Protein AF-A0A1S1V4V9-F1 (afdb_monomer_lite)

Sequence (179 aa):
MKNTQKRNLWITYGIALLGVFISLIPEFVGIEMYDGGGALVLLGIFVALSAWISGVLLFREKSRIMEEAMAENTVLAKWVYDSSTWRRKLAEEKQDMRTASMGMMIMILILGTIIFIPMLILLEEKLVVLGIYGAVVLLGGMGIYINYRHLKYIEDKAYVIVTRDGAVINGDVVCWSNK

Organism: NCBI:txid39480

pLDDT: mean 82.64, std 7.43, range [43.38, 93.88]

Secondary structure (DSSP, 8-state):
---HHHHHHHHHHHHHHHHHHHHHHHHHHT--IIIIIHHHHHHHHHHHHHHHHHIIIIIHHHHHHHHHHHSSTTEEEEEE--HHHHHHHHHHHHHHHHHHHHHHHHHHHHHHHHHHHHHHHH-S-HHHHHHHHHHHHHHHHHHHHHHHHHHHS--SS-EEEEESSEEEETTEEEE----

Radius of gyration: 20.64 Å; chains: 1; bounding box: 41×32×53 Å

Foldseek 3Di:
DDLPLVVLLVVLQVQLVVLVVQLCVCVVVVPDCVNCNVVSNVRSNVRNVVSNCCSVPPRPLQSVVSVLLVVVVFFPDKDKDQLVVVVVVLVVVVVVCVVVLVVVLVVCVVVLCVVLVVVCVPDPPNVSSVVVSVVSNVVSVVVVVVVVVVSVPQDSMWMWTDGPQWIQTSSGTGGDPDD

Structure (mmCIF, N/CA/C/O backbone):
data_AF-A0A1S1V4V9-F1
#
_entry.id   AF-A0A1S1V4V9-F1
#
loop_
_atom_site.group_PDB
_atom_site.id
_atom_site.type_symbol
_atom_site.label_atom_id
_atom_site.label_alt_id
_atom_site.label_comp_id
_atom_site.label_asym_id
_atom_site.label_entity_id
_atom_site.label_seq_id
_atom_site.pdbx_PDB_ins_code
_atom_site.Cartn_x
_atom_site.Cartn_y
_atom_site.Cartn_z
_atom_site.occupancy
_atom_site.B_iso_or_equiv
_atom_site.auth_seq_id
_atom_site.auth_comp_id
_atom_site.auth_asym_id
_atom_site.auth_atom_id
_atom_site.pdbx_PDB_model_num
ATOM 1 N N . MET A 1 1 ? -19.848 -5.571 8.899 1.00 66.19 1 MET A N 1
ATOM 2 C CA . MET A 1 1 ? -18.625 -4.976 8.305 1.00 66.19 1 MET A CA 1
ATOM 3 C C . MET A 1 1 ? -18.121 -5.878 7.187 1.00 66.19 1 MET A C 1
ATOM 5 O O . MET A 1 1 ? -18.274 -7.084 7.305 1.00 66.19 1 MET A O 1
ATOM 9 N N . LYS A 1 2 ? -17.569 -5.328 6.097 1.00 73.50 2 LYS A N 1
ATOM 10 C CA . LYS A 1 2 ? -16.840 -6.121 5.086 1.00 73.50 2 LYS A CA 1
ATOM 11 C C .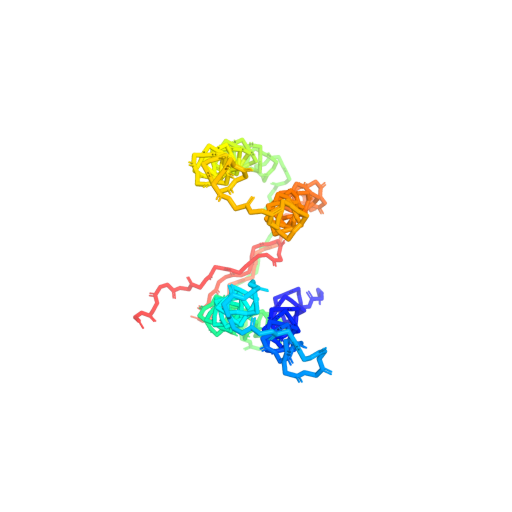 LYS A 1 2 ? -15.357 -6.159 5.468 1.00 73.50 2 LYS A C 1
ATOM 13 O O . LYS A 1 2 ? -14.839 -5.143 5.922 1.00 73.50 2 LYS A O 1
ATOM 18 N N . ASN A 1 3 ? -14.675 -7.285 5.252 1.00 79.94 3 ASN A N 1
ATOM 19 C CA . ASN A 1 3 ? -13.237 -7.392 5.507 1.00 79.94 3 ASN A CA 1
ATOM 20 C C . ASN A 1 3 ? -12.437 -6.676 4.400 1.00 79.94 3 ASN A C 1
ATOM 22 O O . ASN A 1 3 ? -12.097 -7.248 3.362 1.00 79.94 3 ASN A O 1
ATOM 26 N N . THR A 1 4 ? -12.176 -5.389 4.615 1.00 80.44 4 THR A N 1
ATOM 27 C CA . THR A 1 4 ? -11.391 -4.524 3.724 1.00 80.44 4 THR A CA 1
ATOM 28 C C . THR A 1 4 ? -9.933 -4.969 3.623 1.00 80.44 4 THR A C 1
ATOM 30 O O . THR A 1 4 ? -9.356 -4.887 2.540 1.00 80.44 4 THR A O 1
ATOM 33 N N . GLN A 1 5 ? -9.362 -5.507 4.702 1.00 84.56 5 GLN A N 1
ATOM 34 C CA . GLN A 1 5 ? -7.969 -5.958 4.752 1.00 84.56 5 GLN A CA 1
ATOM 35 C C . GLN A 1 5 ? -7.742 -7.205 3.893 1.00 84.56 5 GLN A C 1
ATOM 37 O O . GLN A 1 5 ? -6.769 -7.265 3.147 1.00 84.56 5 GLN A O 1
ATOM 42 N N . LYS A 1 6 ? -8.690 -8.150 3.888 1.00 86.00 6 LYS A N 1
ATOM 43 C CA . LYS A 1 6 ? -8.662 -9.321 2.996 1.00 86.00 6 LYS A CA 1
ATOM 44 C C . LYS A 1 6 ? -8.716 -8.922 1.527 1.00 86.00 6 LYS A C 1
ATOM 46 O O . LYS A 1 6 ? -7.996 -9.480 0.707 1.00 86.00 6 LYS A O 1
ATOM 51 N N . ARG A 1 7 ? -9.541 -7.927 1.182 1.00 86.31 7 ARG A N 1
ATOM 52 C CA . ARG A 1 7 ? -9.565 -7.374 -0.179 1.00 86.31 7 ARG A CA 1
ATOM 53 C C . ARG A 1 7 ? -8.211 -6.762 -0.545 1.00 86.31 7 ARG A C 1
ATOM 55 O O . ARG A 1 7 ? -7.719 -7.028 -1.633 1.00 86.31 7 ARG A O 1
ATOM 62 N N . ASN A 1 8 ? -7.611 -5.978 0.349 1.00 85.00 8 ASN A N 1
ATOM 63 C CA . ASN A 1 8 ? -6.307 -5.360 0.106 1.00 85.00 8 ASN A CA 1
ATOM 64 C C . ASN A 1 8 ? -5.194 -6.409 -0.045 1.00 85.00 8 ASN A C 1
ATOM 66 O O . ASN A 1 8 ? -4.370 -6.270 -0.940 1.00 85.00 8 ASN A O 1
ATOM 70 N N . LEU A 1 9 ? -5.224 -7.488 0.745 1.00 88.31 9 LEU A N 1
ATOM 71 C CA . LEU A 1 9 ? -4.322 -8.636 0.608 1.00 88.31 9 LEU A CA 1
ATOM 72 C C . LEU A 1 9 ? -4.430 -9.300 -0.776 1.00 88.31 9 LEU A C 1
ATOM 74 O O . LEU A 1 9 ? -3.424 -9.605 -1.409 1.00 88.31 9 LEU A O 1
ATOM 78 N N . TRP A 1 10 ? -5.650 -9.504 -1.278 1.00 88.94 10 TRP A N 1
ATOM 79 C CA . TRP A 1 10 ? -5.843 -10.056 -2.622 1.00 88.94 10 TRP A CA 1
ATOM 80 C C . TRP A 1 10 ? -5.396 -9.094 -3.723 1.00 88.94 10 TRP A C 1
ATOM 82 O O . TRP A 1 10 ? -4.823 -9.535 -4.715 1.00 88.94 10 TRP A O 1
ATOM 92 N N . ILE A 1 11 ? -5.619 -7.788 -3.546 1.00 87.94 11 ILE A N 1
ATOM 93 C CA . ILE A 1 11 ? -5.128 -6.769 -4.481 1.00 87.94 11 ILE A CA 1
ATOM 94 C C . ILE A 1 11 ? -3.597 -6.786 -4.525 1.00 87.94 11 ILE A C 1
ATOM 96 O O . ILE A 1 11 ? -3.035 -6.781 -5.617 1.00 87.94 11 ILE A O 1
ATOM 100 N N . THR A 1 12 ? -2.910 -6.852 -3.380 1.00 88.50 12 THR A N 1
ATOM 101 C CA . THR A 1 12 ? -1.440 -6.892 -3.362 1.00 88.50 12 THR A CA 1
ATOM 102 C C . THR A 1 12 ? -0.892 -8.168 -3.988 1.00 88.50 12 THR A C 1
ATOM 104 O O . THR A 1 12 ? 0.069 -8.090 -4.747 1.00 88.50 12 THR A O 1
ATOM 107 N N . TYR A 1 13 ? -1.524 -9.324 -3.779 1.00 90.88 13 TYR A N 1
ATOM 108 C CA . TYR A 1 13 ? -1.155 -10.546 -4.503 1.00 90.88 13 TYR A CA 1
ATOM 109 C C . TYR A 1 13 ? -1.429 -10.459 -6.008 1.00 90.88 13 TYR A C 1
ATOM 111 O O . TYR A 1 13 ? -0.611 -10.924 -6.798 1.00 90.88 13 TYR A O 1
ATOM 119 N N . GLY A 1 14 ? -2.519 -9.808 -6.420 1.00 91.38 14 GLY A N 1
ATOM 120 C CA . GLY A 1 14 ? -2.785 -9.520 -7.830 1.00 91.38 14 GLY A CA 1
ATOM 121 C C . GLY A 1 14 ? -1.708 -8.631 -8.461 1.00 91.38 14 GLY A C 1
ATOM 122 O O . GLY A 1 14 ? -1.231 -8.929 -9.553 1.00 91.38 14 GLY A O 1
ATOM 123 N N . ILE A 1 15 ? -1.268 -7.583 -7.755 1.00 89.88 15 ILE A N 1
ATOM 124 C CA . ILE A 1 15 ? -0.159 -6.718 -8.191 1.00 89.88 15 ILE A CA 1
ATOM 125 C C . ILE A 1 15 ? 1.150 -7.510 -8.253 1.00 89.88 15 ILE A C 1
ATOM 127 O O . ILE A 1 15 ? 1.911 -7.345 -9.203 1.00 89.88 15 ILE A O 1
ATOM 131 N N . ALA A 1 16 ? 1.404 -8.389 -7.279 1.00 91.31 16 ALA A N 1
ATOM 132 C CA . ALA A 1 16 ? 2.605 -9.213 -7.273 1.00 91.31 16 ALA A CA 1
ATOM 133 C C . ALA A 1 16 ? 2.667 -10.121 -8.510 1.00 91.31 16 ALA A C 1
ATOM 135 O O . ALA A 1 16 ? 3.682 -10.168 -9.203 1.00 91.31 16 ALA A O 1
ATOM 136 N N . LEU A 1 17 ? 1.547 -10.776 -8.826 1.00 93.88 17 LEU A N 1
ATOM 137 C CA . LEU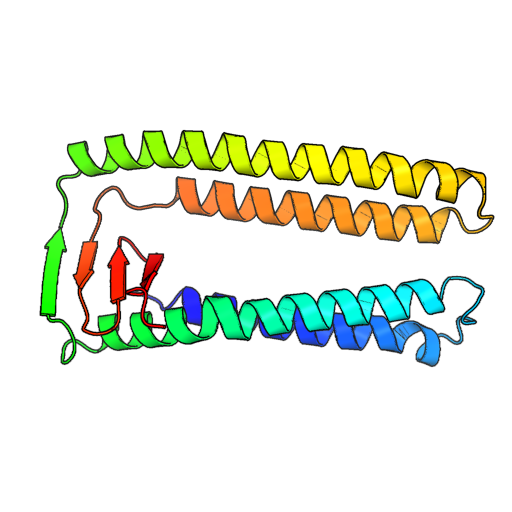 A 1 17 ? 1.404 -11.603 -10.019 1.00 93.88 17 LEU A CA 1
ATOM 138 C C . LEU A 1 17 ? 1.588 -10.785 -11.305 1.00 93.88 17 LEU A C 1
ATOM 140 O O . LEU A 1 17 ? 2.269 -11.226 -12.227 1.00 93.88 17 LEU A O 1
ATOM 144 N N . LEU A 1 18 ?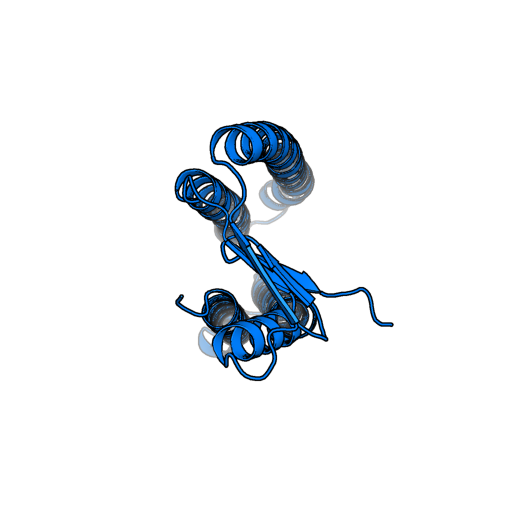 1.025 -9.577 -11.361 1.00 91.31 18 LEU A N 1
ATOM 145 C CA . LEU A 1 18 ? 1.203 -8.673 -12.495 1.00 91.31 18 LEU A CA 1
ATOM 146 C C . LEU A 1 18 ? 2.674 -8.263 -12.670 1.00 91.31 18 LEU A C 1
ATOM 148 O O . LEU A 1 18 ? 3.156 -8.226 -13.797 1.00 91.31 18 LEU A O 1
ATOM 152 N N . GLY A 1 19 ? 3.408 -8.030 -11.577 1.00 89.56 19 GLY A N 1
ATOM 153 C CA . GLY A 1 19 ? 4.855 -7.797 -11.613 1.00 89.56 19 GLY A CA 1
ATOM 154 C C . GLY A 1 19 ? 5.625 -8.971 -12.228 1.00 89.56 19 GLY A C 1
ATOM 155 O O . GLY A 1 19 ? 6.482 -8.760 -13.087 1.00 89.56 19 GLY A O 1
ATOM 156 N N . VAL A 1 20 ? 5.258 -10.209 -11.877 1.00 93.00 20 VAL A N 1
ATOM 157 C CA . VAL A 1 20 ? 5.826 -11.415 -12.507 1.00 93.00 20 VAL A CA 1
ATOM 158 C C . VAL A 1 20 ? 5.536 -11.426 -14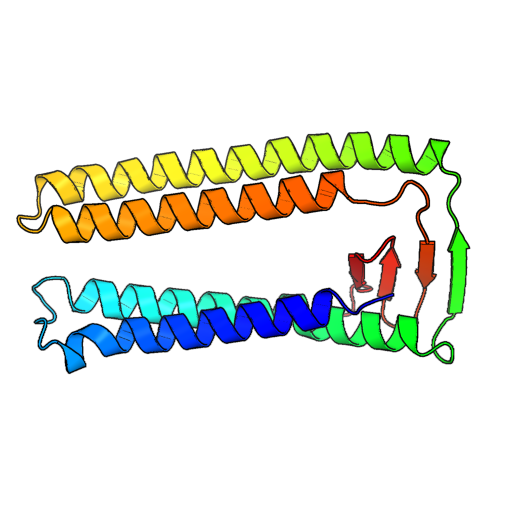.007 1.00 93.00 20 VAL A C 1
ATOM 160 O O . VAL A 1 20 ? 6.457 -11.615 -14.795 1.00 93.00 20 VAL A O 1
ATOM 163 N N . PHE A 1 21 ? 4.300 -11.148 -14.426 1.00 93.00 21 PHE A N 1
ATOM 164 C CA . PHE A 1 21 ? 3.974 -11.079 -15.852 1.00 93.00 21 PHE A CA 1
ATOM 165 C C . PHE A 1 21 ? 4.780 -10.009 -16.590 1.00 93.00 21 PHE A C 1
ATOM 167 O O . PHE A 1 21 ? 5.314 -10.313 -17.651 1.00 93.00 21 PHE A O 1
ATOM 174 N N . ILE A 1 22 ? 4.934 -8.806 -16.021 1.00 89.12 22 ILE A N 1
ATOM 175 C CA . ILE A 1 22 ? 5.776 -7.746 -16.603 1.00 89.12 22 ILE A CA 1
ATOM 176 C C . ILE A 1 22 ? 7.200 -8.252 -16.830 1.00 89.12 22 ILE A C 1
ATOM 178 O O . ILE A 1 22 ? 7.762 -8.014 -17.896 1.00 89.12 22 ILE A O 1
ATOM 182 N N . SER A 1 23 ? 7.764 -8.990 -15.869 1.00 90.62 23 SER A N 1
ATOM 183 C CA . SER A 1 23 ? 9.130 -9.506 -16.001 1.00 90.62 23 SER A CA 1
ATOM 184 C C . SER A 1 23 ? 9.301 -10.534 -17.124 1.00 90.62 23 SER A C 1
ATOM 186 O O . SER A 1 23 ? 10.413 -10.732 -17.595 1.00 90.62 23 SER A O 1
ATOM 188 N N . LEU A 1 24 ? 8.212 -11.158 -17.581 1.00 92.31 24 LEU A N 1
ATOM 189 C CA . LEU A 1 24 ? 8.233 -12.148 -18.656 1.00 92.31 24 LEU A CA 1
ATOM 190 C C . LEU A 1 24 ? 7.952 -11.541 -20.039 1.00 92.31 24 LEU A C 1
ATOM 192 O O . LEU A 1 24 ? 8.211 -12.196 -21.044 1.00 92.31 24 LEU A O 1
ATOM 196 N N . ILE A 1 25 ? 7.439 -10.305 -20.119 1.00 89.56 25 ILE A N 1
ATOM 197 C CA . ILE A 1 25 ? 7.112 -9.644 -21.396 1.00 89.56 25 ILE A CA 1
ATOM 198 C C . ILE A 1 25 ? 8.305 -9.613 -22.368 1.00 89.56 25 ILE A C 1
ATOM 200 O O . ILE A 1 25 ? 8.089 -9.950 -23.533 1.00 89.56 25 ILE A O 1
ATOM 204 N N . PRO A 1 26 ? 9.538 -9.253 -21.949 1.00 89.31 26 PRO A N 1
ATOM 205 C CA . PRO A 1 26 ? 10.672 -9.177 -22.871 1.00 89.31 26 PRO A CA 1
ATOM 206 C C . PRO A 1 26 ? 10.951 -10.496 -23.598 1.00 89.31 26 PRO A C 1
ATOM 208 O O . PRO A 1 26 ? 11.190 -10.479 -24.800 1.00 89.31 26 PRO A O 1
ATOM 211 N N . GLU A 1 27 ? 10.814 -11.630 -22.905 1.00 89.00 27 GLU A N 1
ATOM 212 C CA . GLU A 1 27 ? 11.008 -12.969 -23.479 1.00 89.00 27 GLU A CA 1
ATOM 213 C C . GLU A 1 27 ? 9.949 -13.294 -24.544 1.00 89.00 27 GLU A C 1
ATOM 215 O O . GLU A 1 27 ? 10.260 -13.833 -25.601 1.00 89.00 27 GLU A O 1
ATOM 220 N N . PHE A 1 28 ? 8.687 -12.924 -24.301 1.00 89.31 28 PHE A N 1
ATOM 221 C CA . PHE A 1 28 ? 7.592 -13.197 -25.240 1.00 89.31 28 PHE A CA 1
ATOM 222 C C . PHE A 1 28 ? 7.589 -12.280 -26.465 1.00 89.31 28 PHE A C 1
ATOM 224 O O . PHE A 1 28 ? 7.095 -12.674 -27.521 1.00 89.31 28 PHE A O 1
ATOM 231 N N . VAL A 1 29 ? 8.087 -11.052 -26.319 1.00 88.62 29 VAL A N 1
ATOM 232 C CA . VAL A 1 29 ? 8.114 -10.042 -27.390 1.00 88.62 29 VAL A CA 1
ATOM 233 C C . VAL A 1 29 ? 9.457 -10.045 -28.135 1.00 88.62 29 VAL A C 1
ATOM 235 O O . VAL A 1 29 ? 9.556 -9.465 -29.212 1.00 88.62 29 VAL A O 1
ATOM 238 N N . GLY A 1 30 ? 10.471 -10.740 -27.609 1.00 87.94 30 GLY A N 1
ATOM 239 C CA . GLY A 1 30 ? 11.810 -10.802 -28.198 1.00 87.94 30 GLY A CA 1
ATOM 240 C C . GLY A 1 30 ? 12.608 -9.511 -28.007 1.00 87.94 30 GLY A C 1
ATOM 241 O O . GLY A 1 30 ? 13.405 -9.159 -28.869 1.00 87.94 30 GLY A O 1
ATOM 242 N N . ILE A 1 31 ? 12.370 -8.787 -26.908 1.00 86.44 31 ILE A N 1
ATOM 243 C CA . ILE A 1 31 ? 13.116 -7.566 -26.578 1.00 86.44 31 ILE A CA 1
ATOM 244 C C . ILE A 1 31 ? 14.459 -7.976 -25.982 1.00 86.44 31 ILE A C 1
ATOM 246 O O . ILE A 1 31 ? 14.507 -8.659 -24.954 1.00 86.44 31 ILE A O 1
ATOM 250 N N . GLU A 1 32 ? 15.551 -7.539 -26.607 1.00 87.81 32 GLU A N 1
ATOM 251 C CA . GLU A 1 32 ? 16.889 -7.834 -26.113 1.00 87.81 32 GLU A CA 1
ATOM 252 C C . GLU A 1 32 ? 17.126 -7.212 -24.733 1.00 87.81 32 GLU A C 1
ATOM 254 O O . GLU A 1 32 ? 16.656 -6.125 -24.392 1.00 87.81 32 GLU A O 1
ATOM 259 N N . MET A 1 33 ? 17.907 -7.905 -23.907 1.00 83.00 33 MET A N 1
ATOM 260 C CA . MET A 1 33 ? 18.147 -7.486 -22.527 1.00 83.00 33 MET A CA 1
ATOM 261 C C . MET A 1 33 ? 18.846 -6.119 -22.433 1.00 83.00 33 MET A C 1
ATOM 263 O O . MET A 1 33 ? 18.592 -5.373 -21.485 1.00 83.00 33 MET A O 1
ATOM 267 N N . TYR A 1 34 ? 19.688 -5.787 -23.415 1.00 81.31 34 TYR A N 1
ATOM 268 C CA . TYR A 1 34 ? 20.392 -4.505 -23.506 1.00 81.31 34 TYR A CA 1
ATOM 269 C C . TYR A 1 34 ? 19.548 -3.380 -24.119 1.00 81.31 34 TYR A C 1
ATOM 271 O O . TYR A 1 34 ? 19.887 -2.215 -23.931 1.00 81.31 34 TYR A O 1
ATOM 279 N N . ASP A 1 35 ? 18.432 -3.720 -24.761 1.00 81.38 35 ASP A N 1
ATOM 280 C CA . ASP A 1 35 ? 17.519 -2.796 -25.443 1.00 81.38 35 ASP A CA 1
ATOM 281 C C . ASP A 1 35 ? 16.276 -2.531 -24.573 1.00 81.38 35 ASP A C 1
ATOM 283 O O . ASP A 1 35 ? 15.133 -2.793 -24.930 1.00 81.38 35 ASP A O 1
ATOM 287 N N . GLY A 1 36 ? 16.512 -2.192 -23.300 1.00 72.94 36 GLY A N 1
ATOM 288 C CA . GLY A 1 36 ? 15.443 -1.925 -22.329 1.00 72.94 36 GLY A CA 1
ATOM 289 C C . GLY A 1 36 ? 14.734 -3.163 -21.753 1.00 72.94 36 GLY A C 1
ATOM 290 O O . GLY A 1 36 ? 14.101 -3.058 -20.695 1.00 72.94 36 GLY A O 1
ATOM 291 N N . GLY A 1 37 ? 14.902 -4.354 -22.341 1.00 84.31 37 GLY A N 1
ATOM 292 C CA . GLY A 1 37 ? 14.328 -5.608 -21.836 1.00 84.31 37 GLY A CA 1
ATOM 293 C C . GLY A 1 37 ? 14.749 -5.917 -20.396 1.00 84.31 37 GLY A C 1
ATOM 294 O O . GLY A 1 37 ? 13.910 -6.224 -19.547 1.00 84.31 37 GLY A O 1
ATOM 295 N N . GLY A 1 38 ? 16.029 -5.727 -20.062 1.00 82.06 38 GLY A N 1
ATOM 296 C CA . GLY A 1 38 ? 16.541 -5.939 -18.705 1.00 82.06 38 GLY A CA 1
ATOM 297 C C . GLY A 1 38 ? 15.914 -5.011 -17.656 1.00 82.06 38 GLY A C 1
ATOM 298 O O . GLY A 1 38 ? 15.690 -5.425 -16.517 1.00 82.06 38 GLY A O 1
ATOM 299 N N . ALA A 1 39 ? 15.563 -3.777 -18.035 1.00 83.50 39 ALA A N 1
ATOM 300 C CA . ALA A 1 39 ? 14.898 -2.833 -17.137 1.00 83.50 39 ALA A CA 1
ATOM 301 C C . ALA A 1 39 ? 13.459 -3.267 -16.823 1.00 83.50 39 ALA A C 1
ATOM 303 O O . ALA A 1 39 ? 13.026 -3.166 -15.673 1.00 83.50 39 ALA A O 1
ATOM 304 N N . LEU A 1 40 ? 12.739 -3.803 -17.813 1.00 83.69 40 LEU A N 1
ATOM 305 C CA . LEU A 1 40 ? 11.399 -4.367 -17.622 1.00 83.69 40 LEU A CA 1
ATOM 306 C C . LEU A 1 40 ? 11.424 -5.602 -16.714 1.00 83.69 40 LEU A C 1
ATOM 308 O O . LEU A 1 40 ? 10.588 -5.705 -15.813 1.00 83.69 40 LEU A O 1
ATOM 312 N N . VAL A 1 41 ? 12.409 -6.493 -16.890 1.00 87.88 41 VAL A N 1
ATOM 313 C CA . VAL A 1 41 ? 12.615 -7.653 -16.003 1.00 87.88 41 VAL A CA 1
ATOM 314 C C . VAL A 1 41 ? 12.830 -7.193 -14.562 1.00 87.88 41 VAL A C 1
ATOM 316 O O . VAL A 1 41 ? 12.120 -7.635 -13.654 1.00 87.88 41 VAL A O 1
ATOM 319 N N . LEU A 1 42 ? 13.771 -6.268 -14.347 1.00 86.19 42 LEU A N 1
ATOM 320 C CA . LEU A 1 42 ? 14.102 -5.762 -13.016 1.00 86.19 42 LEU A CA 1
ATOM 321 C C . LEU A 1 42 ? 12.907 -5.060 -12.357 1.00 86.19 42 LEU A C 1
ATOM 323 O O . LEU A 1 42 ? 12.617 -5.310 -11.186 1.00 86.19 42 LEU A O 1
ATOM 327 N N . LEU A 1 43 ? 12.190 -4.217 -13.107 1.00 84.44 43 LEU A N 1
ATOM 328 C CA . LEU A 1 43 ? 10.991 -3.526 -12.636 1.00 84.44 43 LEU A CA 1
ATOM 329 C C . LEU A 1 43 ? 9.902 -4.521 -12.224 1.00 84.44 43 LEU A C 1
ATOM 331 O O . LEU A 1 43 ? 9.327 -4.387 -11.143 1.00 84.44 43 LEU A O 1
ATOM 335 N N . GLY A 1 44 ? 9.638 -5.529 -13.059 1.00 87.44 44 GLY A N 1
ATOM 336 C CA . GLY A 1 44 ? 8.643 -6.560 -12.780 1.00 87.44 44 GLY A CA 1
ATOM 337 C C . GLY A 1 44 ? 8.958 -7.338 -11.502 1.00 87.44 44 GLY A C 1
ATOM 338 O O . GLY A 1 44 ? 8.099 -7.454 -10.624 1.00 87.44 44 GLY A O 1
ATOM 339 N N . ILE A 1 45 ? 10.209 -7.784 -11.342 1.00 89.06 45 ILE A N 1
ATOM 340 C CA . ILE A 1 45 ? 10.675 -8.480 -10.131 1.00 89.06 45 ILE A CA 1
ATOM 341 C C . ILE A 1 45 ? 10.552 -7.577 -8.900 1.00 89.06 45 ILE A C 1
ATOM 343 O O . ILE A 1 45 ? 10.051 -8.010 -7.861 1.00 89.06 45 ILE A O 1
ATOM 347 N N . PHE A 1 46 ? 10.975 -6.316 -9.007 1.00 86.69 46 PHE A N 1
ATOM 348 C CA . PHE A 1 46 ? 10.906 -5.367 -7.899 1.00 86.69 46 PHE A CA 1
ATOM 349 C C . PHE A 1 46 ? 9.462 -5.130 -7.439 1.00 86.69 46 PHE A C 1
ATOM 351 O O . PHE A 1 46 ? 9.179 -5.181 -6.238 1.00 86.69 46 PHE A O 1
ATOM 358 N N . VAL A 1 47 ? 8.536 -4.923 -8.381 1.00 88.00 47 VAL A N 1
ATOM 359 C CA . VAL A 1 47 ? 7.101 -4.778 -8.093 1.00 88.00 47 VAL A CA 1
ATOM 360 C C . VAL A 1 47 ? 6.543 -6.058 -7.470 1.00 88.00 47 VAL A C 1
ATOM 362 O O . VAL A 1 47 ? 5.834 -5.978 -6.464 1.00 88.00 47 VAL A O 1
ATOM 365 N N . ALA A 1 48 ? 6.897 -7.227 -8.012 1.00 90.56 48 ALA A N 1
ATOM 366 C CA . ALA A 1 48 ? 6.441 -8.520 -7.512 1.00 90.56 48 ALA A CA 1
ATOM 367 C C . ALA A 1 48 ? 6.843 -8.745 -6.049 1.00 90.56 48 ALA A C 1
ATOM 369 O O . ALA A 1 48 ? 5.989 -9.014 -5.199 1.00 90.56 48 ALA A O 1
ATOM 370 N N . LEU A 1 49 ? 8.130 -8.570 -5.742 1.00 89.69 49 LEU A N 1
ATOM 371 C CA . LEU A 1 49 ? 8.665 -8.735 -4.392 1.00 89.69 49 LEU A CA 1
ATOM 372 C C . LEU A 1 49 ? 8.084 -7.701 -3.426 1.00 89.69 49 LEU A C 1
ATOM 374 O O . LEU A 1 49 ? 7.628 -8.069 -2.346 1.00 89.69 49 LEU A O 1
ATOM 378 N N . SER A 1 50 ? 8.032 -6.427 -3.817 1.00 87.00 50 SER A N 1
ATOM 379 C CA . SER A 1 50 ? 7.505 -5.356 -2.960 1.00 87.00 50 SER A CA 1
ATOM 380 C C . SER A 1 50 ? 6.038 -5.590 -2.593 1.00 87.00 50 SER A C 1
ATOM 382 O O . SER A 1 50 ? 5.651 -5.452 -1.427 1.00 87.00 50 SER A O 1
ATOM 384 N N . ALA A 1 51 ? 5.219 -5.985 -3.571 1.00 88.00 51 ALA A N 1
ATOM 385 C CA . ALA A 1 51 ? 3.807 -6.275 -3.361 1.00 88.00 51 ALA A CA 1
ATOM 386 C C . ALA A 1 51 ? 3.603 -7.546 -2.523 1.00 88.00 51 ALA A C 1
ATOM 388 O O . ALA A 1 51 ? 2.762 -7.554 -1.619 1.00 88.00 51 ALA A O 1
ATOM 389 N N . TRP A 1 52 ? 4.402 -8.590 -2.759 1.00 90.25 52 TRP A N 1
ATOM 390 C CA . TRP A 1 52 ? 4.345 -9.823 -1.977 1.00 90.25 52 TRP A CA 1
ATOM 391 C C . TRP A 1 52 ? 4.734 -9.594 -0.513 1.00 90.25 52 TRP A C 1
ATOM 393 O O . TRP A 1 52 ? 3.966 -9.959 0.382 1.00 90.25 52 TRP A O 1
ATOM 403 N N . ILE A 1 53 ? 5.867 -8.930 -0.266 1.00 88.62 53 ILE A N 1
ATOM 404 C CA . ILE A 1 53 ? 6.346 -8.585 1.080 1.00 88.62 53 ILE A CA 1
ATOM 405 C C . ILE A 1 53 ? 5.297 -7.739 1.804 1.00 88.62 53 ILE A C 1
ATOM 407 O O . ILE A 1 53 ? 4.925 -8.058 2.932 1.00 88.62 53 ILE A O 1
ATOM 411 N N . SER A 1 54 ? 4.746 -6.719 1.141 1.00 86.31 54 SER A N 1
ATOM 412 C CA . SER A 1 54 ? 3.682 -5.883 1.712 1.00 86.31 54 SER A CA 1
ATOM 413 C C . SER A 1 54 ? 2.424 -6.695 2.040 1.00 86.31 54 SER A C 1
ATOM 415 O O . SER A 1 54 ? 1.838 -6.527 3.107 1.00 86.31 54 SER A O 1
ATOM 417 N N . GLY A 1 55 ? 2.013 -7.615 1.162 1.00 88.06 55 GLY A N 1
ATOM 418 C CA . GLY A 1 55 ? 0.898 -8.530 1.414 1.00 88.06 55 GLY A CA 1
ATOM 419 C C . GLY A 1 55 ? 1.111 -9.385 2.664 1.00 88.06 55 GLY A C 1
ATOM 420 O O . GLY A 1 55 ? 0.248 -9.430 3.541 1.00 88.06 55 GLY A O 1
ATOM 421 N N . VAL A 1 56 ? 2.275 -10.029 2.767 1.00 87.44 56 VAL A N 1
ATOM 422 C CA . VAL A 1 56 ? 2.601 -10.937 3.876 1.00 87.44 56 VAL A CA 1
ATOM 423 C C . VAL A 1 56 ? 2.778 -10.188 5.193 1.00 87.44 56 VAL A C 1
ATOM 425 O O . VAL A 1 56 ? 2.186 -10.602 6.186 1.00 87.44 56 VAL A O 1
ATOM 428 N N . LEU A 1 57 ? 3.562 -9.109 5.208 1.00 86.06 57 LEU A N 1
ATOM 429 C CA . LEU A 1 57 ? 3.927 -8.417 6.445 1.00 86.06 57 LEU A CA 1
ATOM 430 C C . LEU A 1 57 ? 2.838 -7.466 6.942 1.00 86.06 57 LEU A C 1
ATOM 432 O O . LEU A 1 57 ? 2.651 -7.343 8.145 1.00 86.06 57 LEU A O 1
ATOM 436 N N . LEU A 1 58 ? 2.118 -6.787 6.044 1.00 84.12 58 LEU A N 1
ATOM 437 C CA . LEU A 1 58 ? 1.191 -5.724 6.449 1.00 84.12 58 LEU A CA 1
ATOM 438 C C . LEU A 1 58 ? -0.264 -6.180 6.471 1.00 84.12 58 LEU A C 1
ATOM 440 O O . LEU A 1 58 ? -1.014 -5.775 7.356 1.00 84.12 58 LEU A O 1
ATOM 444 N N . PHE A 1 59 ? -0.693 -6.989 5.499 1.00 86.31 59 PHE A N 1
ATOM 445 C CA . PHE A 1 59 ? -2.122 -7.263 5.299 1.00 86.31 59 PHE A CA 1
ATOM 446 C C . PHE A 1 59 ? -2.572 -8.635 5.796 1.00 86.31 59 PHE A C 1
ATOM 448 O O . PHE A 1 59 ? -3.744 -8.790 6.139 1.00 86.31 59 PHE A O 1
ATOM 455 N N . ARG A 1 60 ? -1.677 -9.627 5.876 1.00 87.00 60 ARG A N 1
ATOM 456 C CA . ARG A 1 60 ? -2.034 -10.984 6.319 1.00 87.00 60 ARG A CA 1
ATOM 457 C C . ARG A 1 60 ? -2.541 -11.004 7.758 1.00 87.00 60 ARG A C 1
ATOM 459 O O . ARG A 1 60 ? -3.632 -11.508 8.017 1.00 87.00 60 ARG A O 1
ATOM 466 N N . GLU A 1 61 ? -1.770 -10.439 8.681 1.00 86.44 61 GLU A N 1
ATOM 467 C CA . GLU A 1 61 ? -2.140 -10.396 10.096 1.00 86.44 61 GLU A CA 1
ATOM 468 C C . GLU A 1 61 ? -3.370 -9.512 10.324 1.00 86.44 61 GLU A C 1
ATOM 470 O O . GLU A 1 61 ? -4.335 -9.937 10.958 1.00 86.44 61 GLU A O 1
ATOM 475 N N . LYS A 1 62 ? -3.397 -8.329 9.699 1.00 86.69 62 LYS A N 1
ATOM 476 C CA . LYS A 1 62 ? -4.550 -7.423 9.757 1.00 86.69 62 LYS A CA 1
ATOM 477 C C . LYS A 1 62 ? -5.833 -8.072 9.240 1.00 86.69 62 LYS A C 1
ATOM 479 O O . LYS A 1 62 ? -6.899 -7.865 9.813 1.00 86.69 62 LYS A O 1
ATOM 484 N N . SER A 1 63 ? -5.744 -8.878 8.179 1.00 88.25 63 SER A N 1
ATOM 485 C CA . SER A 1 63 ? -6.880 -9.646 7.664 1.00 88.25 63 SER A CA 1
ATOM 486 C C . SER A 1 63 ? -7.398 -10.641 8.695 1.00 88.25 63 SER A C 1
ATOM 488 O O . SER A 1 63 ? -8.612 -10.731 8.858 1.00 88.25 63 SER A O 1
ATOM 490 N N . ARG A 1 64 ? -6.508 -11.359 9.390 1.00 88.06 64 ARG A N 1
ATOM 491 C CA . ARG A 1 64 ? -6.880 -12.329 10.430 1.00 88.06 64 ARG A CA 1
ATOM 492 C C . ARG A 1 64 ? -7.582 -11.652 11.608 1.00 88.06 64 ARG A C 1
ATOM 494 O O . ARG A 1 64 ? -8.679 -12.060 11.968 1.00 88.06 64 ARG A O 1
ATOM 501 N N . ILE A 1 65 ? -7.010 -10.570 12.136 1.00 87.19 65 ILE A N 1
ATOM 502 C CA . ILE A 1 65 ? -7.602 -9.807 13.251 1.00 87.19 65 ILE A CA 1
ATOM 503 C C . ILE A 1 65 ? -8.979 -9.250 12.861 1.00 87.19 65 ILE A C 1
ATOM 505 O O . ILE A 1 65 ? -9.912 -9.265 13.659 1.00 87.19 65 ILE A O 1
ATOM 509 N N . MET A 1 66 ? -9.141 -8.791 11.617 1.00 87.06 66 MET A N 1
ATOM 510 C CA . MET A 1 66 ? -10.439 -8.334 11.116 1.00 87.06 66 MET A CA 1
ATOM 511 C C . MET A 1 66 ? -11.475 -9.468 11.058 1.00 87.06 66 MET A C 1
ATOM 513 O O . MET A 1 66 ? -12.646 -9.232 11.348 1.00 87.06 66 MET A O 1
ATOM 517 N N . GLU A 1 67 ? -11.071 -10.689 10.693 1.00 88.81 67 GLU A N 1
ATOM 518 C CA . GLU A 1 67 ? -11.957 -11.864 10.724 1.00 88.81 67 GLU A CA 1
ATOM 519 C C . GLU A 1 67 ? -12.354 -12.225 12.158 1.00 88.81 67 GLU A C 1
ATOM 521 O O . GLU A 1 67 ? -13.533 -12.450 12.421 1.00 88.81 67 GLU A O 1
ATOM 526 N N . GLU A 1 68 ? -11.411 -12.185 13.100 1.00 86.69 68 GLU A N 1
ATOM 527 C CA . GLU A 1 68 ? -11.685 -12.400 14.525 1.00 86.69 68 GLU A CA 1
ATOM 528 C C . GLU A 1 68 ? -12.625 -11.329 15.092 1.00 86.69 68 GLU A C 1
ATOM 530 O O . GLU A 1 68 ? -13.589 -11.640 15.786 1.00 86.69 68 GLU A O 1
ATOM 535 N N . ALA A 1 69 ? -12.427 -10.056 14.755 1.00 86.31 69 ALA A N 1
ATOM 536 C CA . ALA A 1 69 ? -13.326 -8.985 15.182 1.00 86.31 69 ALA A CA 1
ATOM 537 C C . ALA A 1 69 ? -14.758 -9.157 14.639 1.00 86.31 69 ALA A C 1
ATOM 539 O O . ALA A 1 69 ? -15.714 -8.674 15.246 1.00 86.31 69 ALA A O 1
ATOM 540 N N . MET A 1 70 ? -14.914 -9.846 13.504 1.00 85.75 70 MET A N 1
ATOM 541 C CA . MET A 1 70 ? -16.215 -10.185 12.924 1.00 85.75 70 MET A CA 1
ATOM 542 C C . MET A 1 70 ? -16.839 -11.453 13.523 1.00 85.75 70 MET A C 1
ATOM 544 O O . MET A 1 70 ? -18.047 -11.628 13.390 1.00 85.75 70 MET A O 1
ATOM 548 N N . ALA A 1 71 ? -16.056 -12.323 14.165 1.00 84.88 71 ALA A N 1
ATOM 549 C CA . ALA A 1 71 ? -16.501 -13.637 14.630 1.00 84.88 71 ALA A CA 1
ATOM 550 C C . ALA A 1 71 ? -17.252 -13.634 15.980 1.00 84.88 71 ALA A C 1
ATOM 552 O O . ALA A 1 71 ? -17.640 -14.706 16.430 1.00 84.88 71 ALA A O 1
ATOM 553 N N . GLU A 1 72 ? -17.471 -12.466 16.603 1.00 75.38 72 GLU A N 1
ATOM 554 C CA . GLU A 1 72 ? -18.129 -12.190 17.907 1.00 75.38 72 GLU A CA 1
ATOM 555 C C . GLU A 1 72 ? -17.571 -12.934 19.143 1.00 75.38 72 GLU A C 1
ATOM 557 O O . GLU A 1 72 ? -17.363 -12.309 20.180 1.00 75.38 72 GLU A O 1
ATOM 562 N N . ASN A 1 73 ? -17.221 -14.215 19.039 1.00 79.19 73 ASN A N 1
ATOM 563 C CA . ASN A 1 73 ? -16.693 -15.069 20.109 1.00 79.19 73 ASN A CA 1
ATOM 564 C C . ASN A 1 73 ? -15.280 -14.690 20.591 1.00 79.19 73 ASN A C 1
ATOM 566 O O . ASN A 1 73 ? -14.813 -15.193 21.609 1.00 79.19 73 ASN A O 1
ATOM 570 N N . THR A 1 74 ? -14.582 -13.826 19.858 1.00 83.62 74 THR A N 1
ATOM 571 C CA . THR A 1 74 ? -13.207 -13.371 20.138 1.00 83.62 74 THR A CA 1
ATOM 572 C C . THR A 1 74 ? -13.141 -11.903 20.569 1.00 83.62 74 THR A C 1
ATOM 574 O O . THR A 1 74 ? -12.051 -11.351 20.743 1.00 83.62 74 THR A O 1
ATOM 577 N N . VAL A 1 75 ? -14.298 -11.256 20.746 1.00 88.38 75 VAL A N 1
ATOM 578 C CA . VAL A 1 75 ? -14.399 -9.845 21.131 1.00 88.38 75 VAL A CA 1
ATOM 579 C C . VAL A 1 75 ? -14.272 -9.706 22.647 1.00 88.38 75 VAL A C 1
ATOM 581 O O . VAL A 1 75 ? -15.071 -10.250 23.402 1.00 88.38 75 VAL A O 1
ATOM 584 N N . LEU A 1 76 ? -13.274 -8.941 23.092 1.00 90.31 76 LEU A N 1
ATOM 585 C CA . LEU A 1 76 ? -13.045 -8.630 24.507 1.00 90.31 76 LEU A CA 1
ATOM 586 C C . LEU A 1 76 ? -13.845 -7.404 24.955 1.00 90.31 76 LEU A C 1
ATOM 588 O O . LEU A 1 76 ? -14.354 -7.364 26.071 1.00 90.31 76 LEU A O 1
ATOM 592 N N . ALA A 1 77 ? -13.944 -6.393 24.090 1.00 90.31 77 ALA A N 1
ATOM 593 C CA . ALA A 1 77 ? -14.690 -5.171 24.363 1.00 90.31 77 ALA A CA 1
ATOM 594 C C . ALA A 1 77 ? -15.164 -4.513 23.064 1.00 90.31 77 ALA A C 1
ATOM 596 O O . ALA A 1 77 ? -14.494 -4.583 22.031 1.00 90.31 77 ALA A O 1
ATOM 597 N N . LYS A 1 78 ? -16.317 -3.842 23.130 1.00 91.19 78 LYS A N 1
ATOM 598 C CA . LYS A 1 78 ? -16.898 -3.098 22.011 1.00 91.19 78 LYS A CA 1
ATOM 599 C C . LYS A 1 78 ? -17.543 -1.817 22.518 1.00 91.19 78 LYS A C 1
ATOM 601 O O . LYS A 1 78 ? -18.390 -1.867 23.405 1.00 91.19 78 LYS A O 1
ATOM 606 N N . TRP A 1 79 ? -17.169 -0.683 21.941 1.00 90.75 79 TRP A N 1
ATOM 607 C CA . TRP A 1 79 ? -17.803 0.602 22.233 1.00 90.75 79 TRP A CA 1
ATOM 608 C C . TRP A 1 79 ? -17.842 1.491 20.992 1.00 90.75 79 TRP A C 1
ATOM 610 O O . TRP A 1 79 ? -17.227 1.199 19.963 1.00 90.75 79 TRP A O 1
ATOM 620 N N . VAL A 1 80 ? -18.609 2.573 21.091 1.00 88.56 80 VAL A N 1
ATOM 621 C CA . VAL A 1 80 ? -18.749 3.579 20.039 1.00 88.56 80 VAL A CA 1
ATOM 622 C C . VAL A 1 80 ? -18.257 4.903 20.598 1.00 88.56 80 VAL A C 1
ATOM 624 O O . VAL A 1 80 ? -18.694 5.315 21.671 1.00 88.56 80 VAL A O 1
ATOM 627 N N . TYR A 1 81 ? -17.330 5.552 19.897 1.00 83.88 81 TYR A N 1
ATOM 628 C CA . TYR A 1 81 ? -16.898 6.897 20.267 1.00 83.88 81 TYR A CA 1
ATOM 629 C C . TYR A 1 81 ? -17.993 7.923 19.981 1.00 83.88 81 TYR A C 1
ATOM 631 O O . TYR A 1 81 ? -18.731 7.810 19.000 1.00 83.88 81 TYR A O 1
ATOM 639 N N . ASP A 1 82 ? -18.045 8.967 20.808 1.00 83.94 82 ASP A N 1
ATOM 640 C CA . ASP A 1 82 ? -18.866 10.128 20.501 1.00 83.94 82 ASP A CA 1
ATOM 641 C C . ASP A 1 82 ? -18.384 10.815 19.212 1.00 83.94 82 ASP A C 1
ATOM 643 O O . ASP A 1 82 ? -17.185 11.027 18.995 1.00 83.94 82 ASP A O 1
ATOM 647 N N . SER A 1 83 ? -19.347 11.179 18.365 1.00 80.56 83 SER A N 1
ATOM 648 C CA . SER A 1 83 ? -19.099 11.743 17.035 1.00 80.56 83 SER A CA 1
ATOM 649 C C . SER A 1 83 ? -18.288 13.043 17.070 1.00 80.56 83 SER A C 1
ATOM 651 O O . SER A 1 83 ? -17.456 13.269 16.189 1.00 80.56 83 SER A O 1
ATOM 653 N N . SER A 1 84 ? -18.458 13.880 18.100 1.00 81.88 84 SER A N 1
ATOM 654 C CA . SER A 1 84 ? -17.729 15.150 18.211 1.00 81.88 84 SER A CA 1
ATOM 655 C C . SER A 1 84 ? -16.242 14.925 18.493 1.00 81.88 84 SER A C 1
ATOM 657 O O . SER A 1 84 ? -15.379 15.560 17.883 1.00 81.88 84 SER A O 1
ATOM 659 N N . THR A 1 85 ? -15.936 13.952 19.355 1.00 81.31 85 THR A N 1
ATOM 660 C CA . THR A 1 85 ? -14.561 13.595 19.723 1.00 81.31 85 THR A CA 1
ATOM 661 C C . THR A 1 85 ? -13.858 12.893 18.564 1.00 81.31 85 THR A C 1
ATOM 663 O O . THR A 1 85 ? -12.699 13.190 18.268 1.00 81.31 85 THR A O 1
ATOM 666 N N . TRP A 1 86 ? -14.571 12.006 17.864 1.00 83.38 86 TRP A N 1
ATOM 667 C CA . TRP A 1 86 ? -14.036 11.278 16.715 1.00 83.38 86 TRP A CA 1
ATOM 668 C C . TRP A 1 86 ? -13.702 12.200 15.537 1.00 83.38 86 TRP A C 1
ATOM 670 O O . TRP A 1 86 ? -12.610 12.110 14.976 1.00 83.38 86 TRP A O 1
ATOM 680 N N . ARG A 1 87 ? -14.585 13.152 15.211 1.00 81.31 87 ARG A N 1
ATOM 681 C CA . ARG A 1 87 ? -14.344 14.137 14.143 1.00 81.31 87 ARG A CA 1
ATOM 682 C C . ARG A 1 87 ? -13.102 14.988 14.385 1.00 81.31 87 ARG A C 1
ATOM 684 O O . ARG A 1 87 ? -12.370 15.257 13.435 1.00 81.31 87 ARG A O 1
ATOM 691 N N . ARG A 1 88 ? -12.855 15.405 15.633 1.00 82.31 88 ARG A N 1
ATOM 692 C CA . ARG A 1 88 ? -11.652 16.178 15.975 1.00 82.31 88 ARG A CA 1
ATOM 693 C C . ARG A 1 88 ? -10.386 15.363 15.715 1.00 82.31 88 ARG A C 1
ATOM 695 O O . ARG A 1 88 ? -9.499 15.843 15.021 1.00 82.31 88 ARG A O 1
ATOM 702 N N . LYS A 1 89 ? -10.353 14.113 16.183 1.00 81.00 89 LYS A N 1
ATOM 703 C CA . LYS A 1 89 ? -9.213 13.213 15.967 1.00 81.00 89 LYS A CA 1
ATOM 704 C C . LYS A 1 89 ? -8.965 12.928 14.479 1.00 81.00 89 LYS A C 1
ATOM 706 O O . LYS A 1 89 ? -7.831 12.972 14.019 1.00 81.00 89 LYS A O 1
ATOM 711 N N . LEU A 1 90 ? -10.029 12.711 13.706 1.00 80.31 90 LEU A N 1
ATOM 712 C CA . LEU A 1 90 ? -9.935 12.529 12.255 1.00 80.31 90 LEU A CA 1
ATOM 713 C C . LEU A 1 90 ? -9.386 13.752 11.524 1.00 80.31 90 LEU A C 1
ATOM 715 O O . LEU A 1 90 ? -8.693 13.601 10.520 1.00 80.31 90 LEU A O 1
ATOM 719 N N . ALA A 1 91 ? -9.730 14.960 11.974 1.00 81.25 91 ALA A N 1
ATOM 720 C CA . ALA A 1 91 ? -9.223 16.184 11.366 1.00 81.25 91 ALA A CA 1
ATOM 721 C C . ALA A 1 91 ? -7.703 16.309 11.552 1.00 81.25 91 ALA A C 1
ATOM 723 O O . ALA A 1 91 ? -7.009 16.639 10.590 1.00 81.25 91 ALA A O 1
ATOM 724 N N . GLU A 1 92 ? -7.207 15.976 12.746 1.00 81.19 92 GLU A N 1
ATOM 725 C CA . GLU A 1 92 ? -5.776 15.924 13.070 1.00 81.19 92 GLU A CA 1
ATOM 726 C C . GLU A 1 92 ? -5.060 14.858 12.221 1.00 81.19 92 GLU A C 1
ATOM 728 O O . GLU A 1 92 ? -4.156 15.186 11.452 1.00 81.19 92 GLU A O 1
ATOM 733 N N . GLU A 1 93 ? -5.545 13.610 12.224 1.00 77.19 93 GLU A N 1
ATOM 734 C CA . GLU A 1 93 ? -4.950 12.521 11.427 1.00 77.19 93 GLU A CA 1
ATOM 735 C C . GLU A 1 93 ? -4.954 12.823 9.920 1.00 77.19 93 GLU A C 1
ATOM 737 O O . GLU A 1 93 ? -3.994 12.527 9.205 1.00 77.19 93 GLU A O 1
ATOM 742 N N . LYS A 1 94 ? -6.016 13.454 9.407 1.00 77.25 94 LYS A N 1
ATOM 743 C CA . LYS A 1 94 ? -6.111 13.839 7.994 1.00 77.25 94 LYS A CA 1
ATOM 744 C C . LYS A 1 94 ? -5.080 14.901 7.618 1.00 77.25 94 LYS A C 1
ATOM 746 O O . LYS A 1 94 ? -4.590 14.884 6.485 1.00 77.25 94 LYS A O 1
ATOM 751 N N . GLN A 1 95 ? -4.774 15.830 8.519 1.00 77.81 95 GLN A N 1
ATOM 752 C CA . GLN A 1 95 ? -3.755 16.852 8.292 1.00 77.81 95 GLN A CA 1
ATOM 753 C C . GLN A 1 95 ? -2.352 16.233 8.267 1.00 77.81 95 GLN A C 1
ATOM 755 O O . GLN A 1 95 ? -1.580 16.511 7.340 1.00 77.81 95 GLN A O 1
ATOM 760 N N . ASP A 1 96 ? -2.064 15.329 9.199 1.00 76.81 96 ASP A N 1
ATOM 761 C CA . ASP A 1 96 ? -0.778 14.634 9.279 1.00 76.81 96 ASP A CA 1
ATOM 762 C C . ASP A 1 96 ? -0.558 13.718 8.070 1.00 76.81 96 ASP A C 1
ATOM 764 O O . ASP A 1 96 ? 0.464 13.811 7.382 1.00 76.81 96 ASP A O 1
ATOM 768 N N . MET A 1 97 ? -1.559 12.904 7.719 1.00 70.56 97 MET A N 1
ATOM 769 C CA . MET A 1 97 ? -1.482 12.018 6.555 1.00 70.56 97 MET A CA 1
ATOM 770 C C . MET A 1 97 ? -1.347 12.784 5.243 1.00 70.56 97 MET A C 1
ATOM 772 O O . MET A 1 97 ? -0.620 12.339 4.352 1.00 70.56 97 MET A O 1
ATOM 776 N N . ARG A 1 98 ? -2.026 13.929 5.093 1.00 72.19 98 ARG A N 1
ATOM 777 C CA . ARG A 1 98 ? -1.907 14.761 3.887 1.00 72.19 98 ARG A CA 1
ATOM 778 C C . ARG A 1 98 ? -0.491 15.303 3.740 1.00 72.19 98 ARG A C 1
ATOM 780 O O . ARG A 1 98 ? 0.052 15.257 2.638 1.00 72.19 98 ARG A O 1
ATOM 787 N N . THR A 1 99 ? 0.100 15.768 4.835 1.00 73.19 99 THR A N 1
ATOM 788 C CA . THR A 1 99 ? 1.460 16.318 4.848 1.00 73.19 99 THR A CA 1
ATOM 789 C C . THR A 1 99 ? 2.490 15.230 4.543 1.00 73.19 99 THR A C 1
ATOM 791 O O . THR A 1 99 ? 3.321 15.410 3.655 1.00 73.19 99 THR A O 1
ATOM 794 N N . ALA A 1 100 ? 2.375 14.060 5.181 1.00 72.62 100 ALA A N 1
ATOM 795 C CA . ALA A 1 100 ? 3.263 12.922 4.939 1.00 72.62 100 ALA A CA 1
ATOM 796 C C . ALA A 1 100 ? 3.135 12.361 3.509 1.00 72.62 100 ALA A C 1
ATOM 798 O O . ALA A 1 100 ? 4.141 12.148 2.832 1.00 72.62 100 ALA A O 1
ATOM 799 N N . SER A 1 101 ? 1.903 12.182 3.013 1.00 72.88 101 SER A N 1
ATOM 800 C CA . SER A 1 101 ? 1.653 11.654 1.662 1.00 72.88 101 SER A CA 1
ATOM 801 C C . SER A 1 101 ? 2.132 12.621 0.573 1.00 72.88 101 SER A C 1
ATOM 803 O O . SER A 1 101 ? 2.709 12.188 -0.422 1.00 72.88 101 SER A O 1
ATOM 805 N N . MET A 1 102 ? 1.934 13.934 0.759 1.00 73.06 102 MET A N 1
ATOM 806 C CA . MET A 1 102 ? 2.465 14.948 -0.160 1.00 73.06 102 MET A CA 1
ATOM 807 C C . MET A 1 102 ? 3.994 15.001 -0.120 1.00 73.06 102 MET A C 1
ATOM 809 O O . MET A 1 102 ? 4.611 15.065 -1.180 1.00 73.06 102 MET A O 1
ATOM 813 N N . GLY A 1 103 ? 4.605 14.913 1.065 1.00 76.19 103 GLY A N 1
ATOM 814 C CA . GLY A 1 103 ? 6.060 14.857 1.213 1.00 76.19 103 GLY A CA 1
ATOM 815 C C . GLY A 1 103 ? 6.675 13.662 0.481 1.00 76.19 103 GLY A C 1
ATOM 816 O O . GLY A 1 103 ? 7.602 13.841 -0.308 1.00 76.19 103 GLY A O 1
ATOM 817 N N . MET A 1 104 ? 6.109 12.462 0.655 1.00 73.94 104 MET A N 1
ATOM 818 C CA . MET A 1 104 ? 6.541 11.267 -0.084 1.00 73.94 104 MET A CA 1
ATOM 819 C C . MET A 1 104 ? 6.373 11.426 -1.598 1.00 73.94 104 MET A C 1
ATOM 821 O O . MET A 1 104 ? 7.279 11.063 -2.343 1.00 73.94 104 MET A O 1
ATOM 825 N N . MET A 1 105 ? 5.260 12.001 -2.068 1.00 74.94 105 MET A N 1
ATOM 826 C CA . MET A 1 105 ? 5.049 12.233 -3.503 1.00 74.94 105 MET A CA 1
ATOM 827 C C . MET A 1 105 ? 6.088 13.184 -4.089 1.00 74.94 105 MET A C 1
ATOM 829 O O . MET A 1 105 ? 6.658 12.903 -5.140 1.00 74.94 105 MET A O 1
ATOM 833 N N . ILE A 1 106 ? 6.334 14.304 -3.408 1.00 81.19 106 ILE A N 1
ATOM 834 C CA . ILE A 1 106 ? 7.321 15.299 -3.827 1.00 81.19 106 ILE A CA 1
ATOM 835 C C . ILE A 1 106 ? 8.709 14.660 -3.859 1.00 81.19 106 ILE A C 1
ATOM 837 O O . ILE A 1 106 ? 9.442 14.848 -4.824 1.00 81.19 106 ILE A O 1
ATOM 841 N N . MET A 1 107 ? 9.049 13.843 -2.862 1.00 78.62 107 MET A N 1
ATOM 842 C CA . MET A 1 107 ? 10.318 13.122 -2.827 1.00 78.62 107 MET A CA 1
ATOM 843 C C . MET A 1 107 ? 10.456 12.134 -3.995 1.00 78.62 107 MET A C 1
ATOM 845 O O . MET A 1 107 ? 11.487 12.139 -4.663 1.00 78.62 107 MET A O 1
ATOM 849 N N . ILE A 1 108 ? 9.423 11.333 -4.285 1.00 82.44 108 ILE A N 1
ATOM 850 C CA . ILE A 1 108 ? 9.412 10.407 -5.433 1.00 82.44 108 ILE A CA 1
ATOM 851 C C . ILE A 1 108 ? 9.549 11.178 -6.749 1.00 82.44 108 ILE A C 1
ATOM 853 O O . ILE A 1 108 ? 10.309 10.760 -7.617 1.00 82.44 108 ILE A O 1
ATOM 857 N N . LEU A 1 109 ? 8.862 12.314 -6.894 1.00 82.50 109 LEU A N 1
ATOM 858 C CA . LEU A 1 109 ? 8.964 13.164 -8.080 1.00 82.50 109 LEU A CA 1
ATOM 859 C C . LEU A 1 109 ? 10.364 13.753 -8.239 1.00 82.50 109 LEU A C 1
ATOM 861 O O . LEU A 1 109 ? 10.904 13.712 -9.338 1.00 82.50 109 LEU A O 1
ATOM 865 N N . ILE A 1 110 ? 10.971 14.269 -7.169 1.00 86.62 110 ILE A N 1
ATOM 866 C CA . ILE A 1 110 ? 12.321 14.847 -7.213 1.00 86.62 110 ILE A CA 1
ATOM 867 C C . ILE A 1 110 ? 13.353 13.764 -7.537 1.00 86.62 110 ILE A C 1
ATOM 869 O O . ILE A 1 110 ? 14.114 13.922 -8.489 1.00 86.62 110 ILE A O 1
ATOM 873 N N . LEU A 1 111 ? 13.357 12.650 -6.797 1.00 83.75 111 LEU A N 1
ATOM 874 C CA . LEU A 1 111 ? 14.287 11.540 -7.032 1.00 83.75 111 LEU A CA 1
ATOM 875 C C . LEU A 1 111 ? 14.089 10.933 -8.421 1.00 83.75 111 LEU A C 1
ATOM 877 O O . LEU A 1 111 ? 15.060 10.712 -9.141 1.00 83.75 111 LEU A O 1
ATOM 881 N N . GLY A 1 112 ? 12.834 10.728 -8.821 1.00 82.06 112 GLY A N 1
ATOM 882 C CA . GLY A 1 112 ? 12.483 10.278 -10.160 1.00 82.06 112 GLY A CA 1
ATOM 883 C C . GLY A 1 112 ? 13.014 11.241 -11.215 1.00 82.06 112 GLY A C 1
ATOM 884 O O . GLY A 1 112 ? 13.717 10.826 -12.122 1.00 82.06 112 GLY A O 1
ATOM 885 N N . THR A 1 113 ? 12.792 12.542 -11.066 1.00 83.88 113 THR A N 1
ATOM 886 C CA . THR A 1 113 ? 13.287 13.545 -12.018 1.00 83.88 113 THR A CA 1
ATOM 887 C C . THR A 1 113 ? 14.816 13.527 -12.124 1.00 83.88 113 THR A C 1
ATOM 889 O O . THR A 1 113 ? 15.348 13.543 -13.231 1.00 83.88 113 THR A O 1
ATOM 892 N N . ILE A 1 114 ? 15.531 13.426 -10.999 1.00 87.44 114 ILE A N 1
ATOM 893 C CA . ILE A 1 114 ? 17.003 13.370 -10.969 1.00 87.44 114 ILE A CA 1
ATOM 894 C C . ILE A 1 114 ? 17.543 12.134 -11.700 1.00 87.44 114 ILE A C 1
ATOM 896 O O . ILE A 1 114 ? 18.588 12.224 -12.333 1.00 87.44 114 ILE A O 1
ATOM 900 N N . ILE A 1 115 ? 16.850 10.997 -11.629 1.00 83.56 115 ILE A N 1
ATOM 901 C CA . ILE A 1 115 ? 17.280 9.745 -12.270 1.00 83.56 115 ILE A CA 1
ATOM 902 C C . ILE A 1 115 ? 16.851 9.703 -13.744 1.00 83.56 115 ILE A C 1
ATOM 904 O O . ILE A 1 115 ? 17.645 9.370 -14.625 1.00 83.56 115 ILE A O 1
ATOM 908 N N . PHE A 1 116 ? 15.600 10.063 -14.026 1.00 82.75 116 PHE A N 1
ATOM 909 C CA . PHE A 1 116 ? 14.993 9.907 -15.344 1.00 82.75 116 PHE A CA 1
ATOM 910 C C . PHE A 1 116 ? 15.395 11.014 -16.329 1.00 82.75 116 PHE A C 1
ATOM 912 O O . PHE A 1 116 ? 15.472 10.732 -17.522 1.00 82.75 116 PHE A O 1
ATOM 919 N N . ILE A 1 117 ? 15.711 12.241 -15.884 1.00 84.75 117 ILE A N 1
ATOM 920 C CA . ILE A 1 117 ? 16.192 13.302 -16.794 1.00 84.75 117 ILE A CA 1
ATOM 921 C C . ILE A 1 117 ? 17.532 12.925 -17.451 1.00 84.75 117 ILE A C 1
ATOM 923 O O . ILE A 1 117 ? 17.605 12.975 -18.679 1.00 84.75 117 ILE A O 1
ATOM 927 N N . PRO A 1 118 ? 18.581 12.514 -16.712 1.00 83.81 118 PRO A N 1
ATOM 928 C CA . PRO A 1 118 ? 19.823 12.049 -17.326 1.00 83.81 118 PRO A CA 1
ATOM 929 C C . PRO A 1 118 ? 19.605 10.846 -18.244 1.00 83.81 118 PRO A C 1
ATOM 931 O O . PRO A 1 118 ? 20.154 10.819 -19.341 1.00 83.81 118 PRO A O 1
ATOM 934 N N . MET A 1 119 ? 18.758 9.889 -17.848 1.00 81.00 119 MET A N 1
ATOM 935 C CA . MET A 1 119 ? 18.412 8.748 -18.703 1.00 81.00 119 MET A CA 1
ATOM 936 C C . MET A 1 119 ? 17.750 9.177 -20.019 1.00 81.00 119 MET A C 1
ATOM 938 O O . MET A 1 119 ? 18.106 8.648 -21.064 1.00 81.00 119 MET A O 1
ATOM 942 N N . LEU A 1 120 ? 16.851 10.166 -20.002 1.00 83.06 120 LEU A N 1
ATOM 943 C CA . LEU A 1 120 ? 16.219 10.704 -21.217 1.00 83.06 120 LEU A CA 1
ATOM 944 C C . LEU A 1 120 ? 17.205 11.406 -22.163 1.00 83.06 120 LEU A C 1
ATOM 946 O O . LEU A 1 120 ? 16.933 11.513 -23.360 1.00 83.06 120 LEU A O 1
ATOM 950 N N . ILE A 1 121 ? 18.317 11.921 -21.633 1.00 84.75 121 ILE A N 1
ATOM 951 C CA . ILE A 1 121 ? 19.366 12.577 -22.423 1.00 84.75 121 ILE A CA 1
ATOM 952 C C . ILE A 1 121 ? 20.344 11.541 -22.991 1.00 84.75 121 ILE A C 1
ATOM 954 O O . ILE A 1 121 ? 20.776 11.686 -24.131 1.00 84.75 121 ILE A O 1
ATOM 958 N N . LEU A 1 122 ? 20.693 10.521 -22.201 1.00 83.94 122 LEU A N 1
ATOM 959 C CA . LEU A 1 122 ? 21.747 9.551 -22.518 1.00 83.94 122 LEU A CA 1
ATOM 960 C C . LEU A 1 122 ? 21.266 8.345 -23.334 1.00 83.94 122 LEU A C 1
ATOM 962 O O . LEU A 1 122 ? 22.077 7.743 -24.029 1.00 83.94 122 LEU A O 1
ATOM 966 N N . LEU A 1 123 ? 19.988 7.972 -23.235 1.00 80.19 123 LEU A N 1
ATOM 967 C CA . LEU A 1 123 ? 19.433 6.808 -23.926 1.00 80.19 123 LEU A CA 1
ATOM 968 C C . LEU A 1 123 ? 18.716 7.219 -25.216 1.00 80.19 123 LEU A C 1
ATOM 970 O O . LEU A 1 123 ? 17.959 8.194 -25.248 1.00 80.19 123 LEU A O 1
ATOM 974 N N . GLU A 1 124 ? 18.920 6.439 -26.276 1.00 78.38 124 GLU A N 1
ATOM 975 C CA . GLU A 1 124 ? 18.212 6.618 -27.550 1.00 78.38 124 GLU A CA 1
ATOM 976 C C . GLU A 1 124 ? 16.728 6.228 -27.423 1.00 78.38 124 GLU A C 1
ATOM 978 O O . GLU A 1 124 ? 15.851 6.890 -27.986 1.00 78.38 124 GLU A O 1
ATOM 983 N N . GLU A 1 125 ? 16.425 5.241 -26.575 1.00 79.56 125 GLU A N 1
ATOM 984 C CA . GLU A 1 125 ? 15.078 4.725 -26.306 1.00 79.56 125 GLU A CA 1
ATOM 985 C C . GLU A 1 125 ? 14.241 5.604 -25.355 1.00 79.56 125 GLU A C 1
ATOM 987 O O . GLU A 1 125 ? 13.759 5.192 -24.294 1.00 79.56 125 GLU A O 1
ATOM 992 N N . LYS A 1 126 ? 14.019 6.861 -25.739 1.00 80.25 126 LYS A N 1
ATOM 993 C CA . LYS A 1 126 ? 13.316 7.853 -24.903 1.00 80.25 126 LYS A CA 1
ATOM 994 C C . LYS A 1 126 ? 11.891 7.438 -24.526 1.00 80.25 126 LYS A C 1
ATOM 996 O O . LYS A 1 126 ? 11.413 7.801 -23.452 1.00 80.25 126 LYS A O 1
ATOM 1001 N N . LEU A 1 127 ? 11.211 6.679 -25.389 1.00 77.00 127 LEU A N 1
ATOM 1002 C CA . LEU A 1 127 ? 9.832 6.231 -25.167 1.00 77.00 127 LEU A CA 1
ATOM 1003 C C . LEU A 1 127 ? 9.717 5.236 -24.007 1.00 77.00 127 LEU A C 1
ATOM 1005 O O . LEU A 1 127 ? 8.786 5.349 -23.210 1.00 77.00 127 LEU A O 1
ATOM 1009 N N . VAL A 1 128 ? 10.669 4.309 -23.875 1.00 75.81 128 VAL A N 1
ATOM 1010 C CA . VAL A 1 128 ? 10.678 3.307 -22.797 1.00 75.81 128 VAL A CA 1
ATOM 1011 C C . VAL A 1 128 ? 10.898 3.996 -21.451 1.00 75.81 128 VAL A C 1
ATOM 1013 O O . VAL A 1 128 ? 10.132 3.796 -20.506 1.00 75.81 128 VAL A O 1
ATOM 1016 N N . VAL A 1 129 ? 11.883 4.894 -21.391 1.00 80.25 129 VAL A N 1
ATOM 1017 C CA . VAL A 1 129 ? 12.206 5.687 -20.195 1.00 80.25 129 VAL A CA 1
ATOM 1018 C C . VAL A 1 129 ? 11.016 6.553 -19.766 1.00 80.25 129 VAL A C 1
ATOM 1020 O O . VAL A 1 129 ? 10.650 6.572 -18.588 1.00 80.25 129 VAL A O 1
ATOM 1023 N N . LEU A 1 130 ? 10.365 7.229 -20.720 1.00 83.12 130 LEU A N 1
ATOM 1024 C CA . LEU A 1 130 ? 9.173 8.039 -20.462 1.00 83.12 130 LEU A CA 1
ATOM 1025 C C . LEU A 1 130 ? 7.990 7.180 -19.988 1.00 83.12 130 LEU A C 1
ATOM 1027 O O . LEU A 1 130 ? 7.260 7.589 -19.084 1.00 83.12 130 LEU A O 1
ATOM 1031 N N . GLY A 1 131 ? 7.816 5.988 -20.564 1.00 80.44 131 GLY A N 1
ATOM 1032 C CA . GLY A 1 131 ? 6.775 5.037 -20.181 1.00 80.44 131 GLY A CA 1
ATOM 1033 C C . GLY A 1 131 ? 6.925 4.559 -18.737 1.00 80.44 131 GLY A C 1
ATOM 1034 O O . GLY A 1 131 ? 5.959 4.598 -17.972 1.00 80.44 131 GLY A O 1
ATOM 1035 N N . ILE A 1 132 ? 8.143 4.187 -18.333 1.00 80.06 132 ILE A N 1
ATOM 1036 C CA . ILE A 1 132 ? 8.438 3.768 -16.955 1.00 80.06 132 ILE A CA 1
ATOM 1037 C C . ILE A 1 132 ? 8.228 4.937 -15.984 1.00 80.06 132 ILE A C 1
ATOM 1039 O O . ILE A 1 132 ? 7.559 4.770 -14.961 1.00 80.06 132 ILE A O 1
ATOM 1043 N N . TYR A 1 133 ? 8.733 6.132 -16.307 1.00 82.50 133 TYR A N 1
ATOM 1044 C CA . TYR A 1 133 ? 8.534 7.316 -15.466 1.00 82.50 133 TYR A CA 1
ATOM 1045 C C . TYR A 1 133 ? 7.047 7.652 -15.295 1.00 82.50 133 TYR A C 1
ATOM 1047 O O . TYR A 1 133 ? 6.570 7.858 -14.176 1.00 82.50 133 TYR A O 1
ATOM 1055 N N . GLY A 1 134 ? 6.293 7.638 -16.397 1.00 83.69 134 GLY A N 1
ATOM 1056 C CA . GLY A 1 134 ? 4.850 7.852 -16.393 1.00 83.69 134 GLY A CA 1
ATOM 1057 C C . GLY A 1 134 ? 4.117 6.830 -15.526 1.00 83.69 134 GLY A C 1
ATOM 1058 O O . GLY A 1 134 ? 3.264 7.213 -14.725 1.00 83.69 134 GLY A O 1
ATOM 1059 N N . ALA A 1 135 ? 4.489 5.551 -15.611 1.00 80.94 135 ALA A N 1
ATOM 1060 C CA . ALA A 1 135 ? 3.916 4.500 -14.774 1.00 80.94 135 ALA A CA 1
ATOM 1061 C C . ALA A 1 135 ? 4.173 4.745 -13.277 1.00 80.94 135 ALA A C 1
ATOM 1063 O O . ALA A 1 135 ? 3.244 4.639 -12.477 1.00 80.94 135 ALA A O 1
ATOM 1064 N N . VAL A 1 136 ? 5.392 5.138 -12.890 1.00 82.06 136 VAL A N 1
ATOM 1065 C CA . VAL A 1 136 ? 5.733 5.452 -11.488 1.00 82.06 136 VAL A CA 1
ATOM 1066 C C . VAL A 1 136 ? 4.899 6.623 -10.963 1.00 82.06 136 VAL A C 1
ATOM 1068 O O . VAL A 1 136 ? 4.314 6.528 -9.881 1.00 82.06 136 VAL A O 1
ATOM 1071 N N . VAL A 1 137 ? 4.793 7.708 -11.735 1.00 82.88 137 VAL A N 1
ATOM 1072 C CA . VAL A 1 137 ? 4.001 8.888 -11.350 1.00 82.88 137 VAL A CA 1
ATOM 1073 C C . VAL A 1 137 ? 2.516 8.540 -11.230 1.00 82.88 137 VAL A C 1
ATOM 1075 O O . VAL A 1 137 ? 1.869 8.940 -10.260 1.00 82.88 137 VAL A O 1
ATOM 1078 N N . LEU A 1 138 ? 1.975 7.761 -12.171 1.00 84.06 138 LEU A N 1
ATOM 1079 C CA . LEU A 1 138 ? 0.579 7.322 -12.140 1.00 84.06 138 LEU A CA 1
ATOM 1080 C C . LEU A 1 138 ? 0.284 6.428 -10.932 1.00 84.06 138 LEU A C 1
ATOM 1082 O O . LEU A 1 138 ? -0.710 6.659 -10.243 1.00 84.06 138 LEU A O 1
ATOM 1086 N N . LEU A 1 139 ? 1.146 5.453 -10.633 1.00 81.00 139 LEU A N 1
ATOM 1087 C CA . LEU A 1 139 ? 0.989 4.572 -9.471 1.00 81.00 139 LEU A CA 1
ATOM 1088 C C . LEU A 1 139 ? 1.065 5.358 -8.154 1.00 81.00 139 LEU A C 1
ATOM 1090 O O . LEU A 1 139 ? 0.221 5.167 -7.274 1.00 81.00 139 LEU A O 1
ATOM 1094 N N . GLY A 1 140 ? 2.018 6.288 -8.038 1.00 80.25 140 GLY A N 1
ATOM 1095 C CA . GLY A 1 140 ? 2.138 7.174 -6.878 1.00 80.25 140 GLY A CA 1
ATOM 1096 C C . GLY A 1 140 ? 0.903 8.062 -6.692 1.00 80.25 140 GLY A C 1
ATOM 1097 O O . GLY A 1 140 ? 0.328 8.119 -5.601 1.00 80.25 140 GLY A O 1
ATOM 1098 N N . GLY A 1 141 ? 0.435 8.695 -7.770 1.00 81.06 141 GLY A N 1
ATOM 1099 C CA . GLY A 1 141 ? -0.775 9.520 -7.758 1.00 81.06 141 GLY A CA 1
ATOM 1100 C C . GLY A 1 141 ? -2.034 8.723 -7.409 1.00 81.06 141 GLY A C 1
ATOM 1101 O O . GLY A 1 141 ? -2.864 9.179 -6.617 1.00 81.06 141 GLY A O 1
ATOM 1102 N N . MET A 1 142 ? -2.159 7.502 -7.935 1.00 81.06 142 MET A N 1
ATOM 1103 C CA . MET A 1 142 ? -3.275 6.604 -7.637 1.00 81.06 142 MET A CA 1
ATOM 1104 C C . MET A 1 142 ? -3.297 6.198 -6.158 1.00 81.06 142 MET A C 1
ATOM 1106 O O . MET A 1 142 ? -4.367 6.212 -5.545 1.00 81.06 142 MET A O 1
ATOM 1110 N N . GLY A 1 143 ? -2.137 5.919 -5.555 1.00 78.25 143 GLY A N 1
ATOM 1111 C CA . GLY A 1 143 ? -2.027 5.6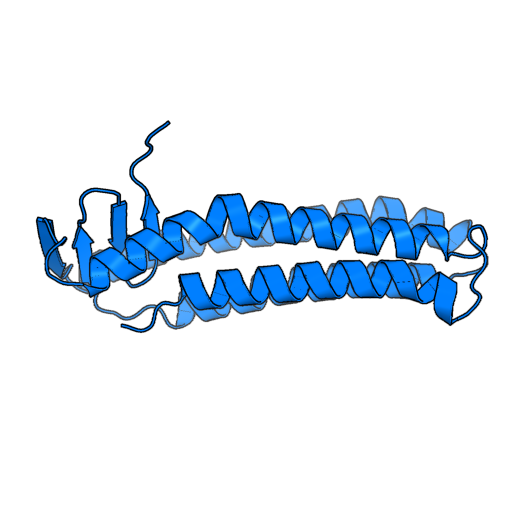30 -4.122 1.00 78.25 143 GLY A CA 1
ATOM 1112 C C . GLY A 1 143 ? -2.561 6.770 -3.247 1.00 78.25 143 GLY A C 1
ATOM 1113 O O . GLY A 1 143 ? -3.363 6.543 -2.338 1.00 78.25 143 GLY A O 1
ATOM 1114 N N . ILE A 1 144 ? -2.205 8.014 -3.574 1.00 77.69 144 ILE A N 1
ATOM 1115 C CA . ILE A 1 144 ? -2.678 9.206 -2.850 1.00 77.69 144 ILE A CA 1
ATOM 1116 C C . ILE A 1 144 ? -4.173 9.417 -3.056 1.00 77.69 144 ILE A C 1
ATOM 1118 O O . ILE A 1 144 ? -4.887 9.720 -2.100 1.00 77.69 144 ILE A O 1
ATOM 1122 N N . TYR A 1 145 ? -4.667 9.237 -4.281 1.00 80.00 145 TYR A N 1
ATOM 1123 C CA . TYR A 1 145 ? -6.090 9.361 -4.581 1.00 80.00 145 TYR A CA 1
ATOM 1124 C C . TYR A 1 145 ? -6.931 8.363 -3.777 1.00 80.00 145 TYR A C 1
ATOM 1126 O O . TYR A 1 145 ? -7.953 8.740 -3.195 1.00 80.00 145 TYR A O 1
ATOM 1134 N N . ILE A 1 146 ? -6.489 7.104 -3.710 1.00 78.12 146 ILE A N 1
ATOM 1135 C CA . ILE A 1 146 ? -7.152 6.055 -2.928 1.00 78.12 146 ILE A CA 1
ATOM 1136 C C . ILE A 1 146 ? -7.128 6.410 -1.438 1.00 78.12 146 ILE A C 1
ATOM 1138 O O . ILE A 1 146 ? -8.170 6.326 -0.786 1.00 78.12 146 ILE A O 1
ATOM 1142 N N . ASN A 1 147 ? -5.989 6.867 -0.910 1.00 73.62 147 ASN A N 1
ATOM 1143 C CA . ASN A 1 147 ? -5.875 7.251 0.497 1.00 73.62 147 ASN A CA 1
ATOM 1144 C C . ASN A 1 147 ? -6.763 8.466 0.837 1.00 73.62 147 ASN A C 1
ATOM 1146 O O . ASN A 1 147 ? -7.510 8.467 1.814 1.00 73.62 147 ASN A O 1
ATOM 1150 N N . TYR A 1 148 ? -6.782 9.479 -0.032 1.00 74.31 148 TYR A N 1
ATOM 1151 C CA . TYR A 1 148 ? -7.649 10.649 0.113 1.00 74.31 148 TYR A CA 1
ATOM 1152 C C . TYR A 1 148 ? -9.138 10.279 0.082 1.00 74.31 148 TYR A C 1
ATOM 1154 O O . TYR A 1 148 ? -9.926 10.780 0.889 1.00 74.31 148 TYR A O 1
ATOM 1162 N N . ARG A 1 149 ? -9.534 9.385 -0.834 1.00 74.88 149 ARG A N 1
ATOM 1163 C CA . ARG A 1 149 ? -10.891 8.825 -0.890 1.00 74.88 149 ARG A CA 1
ATOM 1164 C C . ARG A 1 149 ? -11.223 8.101 0.410 1.00 74.88 149 ARG A C 1
ATOM 1166 O O . ARG A 1 149 ? -12.276 8.380 0.973 1.00 74.88 149 ARG A O 1
ATOM 1173 N N . HIS A 1 150 ? -10.343 7.230 0.898 1.00 71.06 150 HIS A N 1
ATOM 1174 C CA . HIS A 1 150 ? -10.550 6.491 2.144 1.00 71.06 150 HIS A CA 1
ATOM 1175 C C . HIS A 1 150 ? -10.853 7.440 3.312 1.00 71.06 150 HIS A C 1
ATOM 1177 O O . HIS A 1 150 ? -11.895 7.312 3.948 1.00 71.06 150 HIS A O 1
ATOM 1183 N N . LEU A 1 151 ? -10.031 8.478 3.496 1.00 68.19 151 LEU A N 1
ATOM 1184 C CA . LEU A 1 151 ? -10.212 9.486 4.548 1.00 68.19 151 LEU A CA 1
ATOM 1185 C C . LEU A 1 151 ? -11.501 10.313 4.413 1.00 68.19 151 LEU A C 1
ATOM 1187 O O . LEU A 1 151 ? -11.988 10.863 5.397 1.00 68.19 151 LEU A O 1
ATOM 1191 N N . LYS A 1 152 ? -12.060 10.438 3.204 1.00 67.06 152 LYS A N 1
ATOM 1192 C CA . LYS A 1 152 ? -13.321 11.160 2.970 1.00 67.06 152 LYS A CA 1
ATOM 1193 C C . LYS A 1 152 ? -14.560 10.328 3.327 1.00 67.06 152 LYS A C 1
ATOM 1195 O O . LYS A 1 152 ? -15.593 10.918 3.621 1.00 67.06 152 LYS A O 1
ATOM 1200 N N . TYR A 1 153 ? -14.468 8.998 3.274 1.00 65.69 153 TYR A N 1
ATOM 1201 C CA . TYR A 1 153 ? -15.596 8.081 3.503 1.00 65.69 153 TYR A CA 1
ATOM 1202 C C . TYR A 1 153 ? -15.598 7.422 4.886 1.00 65.69 153 TYR A C 1
ATOM 1204 O O . TYR A 1 153 ? -16.437 6.564 5.148 1.00 65.69 153 TYR A O 1
ATOM 1212 N N . ILE A 1 154 ? -14.680 7.812 5.767 1.00 67.69 154 ILE A N 1
ATOM 1213 C CA . ILE A 1 154 ? -14.705 7.403 7.168 1.00 67.69 154 ILE A CA 1
ATOM 1214 C C . ILE A 1 154 ? -16.011 7.909 7.808 1.00 67.69 154 ILE A C 1
ATOM 1216 O O . ILE A 1 154 ? -16.305 9.102 7.780 1.00 67.69 154 ILE A O 1
ATOM 1220 N N . GLU A 1 155 ? -16.795 6.982 8.367 1.00 65.19 155 GLU A N 1
ATOM 1221 C CA . GLU A 1 155 ? -18.078 7.274 9.014 1.00 65.19 155 GLU A CA 1
ATOM 1222 C C . GLU A 1 155 ? -17.925 8.157 10.265 1.00 65.19 155 GLU A C 1
ATOM 1224 O O . GLU A 1 155 ? -16.941 8.074 11.004 1.00 65.19 155 GLU A O 1
ATOM 1229 N N . ASP A 1 156 ? -18.962 8.958 10.540 1.00 64.38 156 ASP A N 1
ATOM 1230 C CA . ASP A 1 156 ? -19.067 9.841 11.714 1.00 64.38 156 ASP A CA 1
ATOM 1231 C C . ASP A 1 156 ? -19.084 9.103 13.060 1.00 64.38 156 ASP A C 1
ATOM 1233 O O . ASP A 1 156 ? -18.888 9.717 14.111 1.00 64.38 156 ASP A O 1
ATOM 1237 N N . LYS A 1 157 ? -19.332 7.791 13.046 1.00 66.50 157 LYS A N 1
ATOM 1238 C CA . LYS A 1 157 ? -19.341 6.938 14.233 1.00 66.50 157 LYS A CA 1
ATOM 1239 C C . LYS A 1 157 ? -18.165 5.973 14.164 1.00 66.50 157 LYS A C 1
ATOM 1241 O O . LYS A 1 157 ? -18.152 5.074 13.331 1.00 66.50 157 LYS A O 1
ATOM 1246 N N . ALA A 1 158 ? -17.204 6.127 15.071 1.00 78.31 158 ALA A N 1
ATOM 1247 C CA . ALA A 1 158 ? -16.135 5.150 15.232 1.00 78.31 158 ALA A CA 1
ATOM 1248 C C . ALA A 1 158 ? -16.605 3.987 16.102 1.00 78.31 158 ALA A C 1
ATOM 1250 O O . ALA A 1 158 ? -16.767 4.133 17.316 1.00 78.31 158 ALA A O 1
ATOM 1251 N N . TYR A 1 159 ? -16.764 2.823 15.481 1.00 84.25 159 TYR A N 1
ATOM 1252 C CA . TYR A 1 159 ? -16.869 1.558 16.198 1.00 84.25 159 TYR A CA 1
ATOM 1253 C C . TYR A 1 159 ? -15.470 1.067 16.552 1.00 84.25 159 TYR A C 1
ATOM 1255 O O . TYR A 1 159 ? -14.611 0.960 15.673 1.00 84.25 159 TYR A O 1
ATOM 1263 N N . VAL A 1 160 ? -15.263 0.754 17.828 1.00 88.50 160 VAL A N 1
ATOM 1264 C CA . VAL A 1 160 ? -14.044 0.108 18.309 1.00 88.50 160 VAL A CA 1
ATOM 1265 C C . VAL A 1 160 ? -14.389 -1.297 18.757 1.00 88.50 160 VAL A C 1
ATOM 1267 O O . VAL A 1 160 ? -15.288 -1.491 19.577 1.00 88.50 160 VAL A O 1
ATOM 1270 N N . ILE A 1 161 ? -13.676 -2.272 18.204 1.00 89.38 161 ILE A N 1
ATOM 1271 C CA . ILE A 1 161 ? -13.770 -3.680 18.578 1.00 89.38 161 ILE A CA 1
ATOM 1272 C C . ILE A 1 161 ? -12.378 -4.116 19.016 1.00 89.38 161 ILE A C 1
ATOM 1274 O O . ILE A 1 161 ? -11.443 -4.113 18.219 1.00 89.38 161 ILE A O 1
ATOM 1278 N N . VAL A 1 162 ? -12.240 -4.480 20.285 1.00 90.88 162 VAL A N 1
ATOM 1279 C CA . VAL A 1 162 ? -10.993 -4.993 20.852 1.00 90.88 162 VAL A CA 1
ATOM 1280 C C . VAL A 1 162 ? -11.041 -6.512 20.847 1.00 90.88 162 VAL A C 1
ATOM 1282 O O . VAL A 1 162 ? -11.979 -7.118 21.366 1.00 90.88 162 VAL A O 1
ATOM 1285 N N . THR A 1 163 ? -10.009 -7.118 20.276 1.00 90.81 163 THR A N 1
ATOM 1286 C CA . THR A 1 163 ? -9.768 -8.564 20.253 1.00 90.81 163 THR A CA 1
ATOM 1287 C C . THR A 1 163 ? -8.480 -8.877 21.013 1.00 90.81 163 THR A C 1
ATOM 1289 O O . THR A 1 163 ? -7.753 -7.970 21.433 1.00 90.81 163 THR A O 1
ATOM 1292 N N . ARG A 1 164 ? -8.183 -10.166 21.198 1.00 87.31 164 ARG A N 1
ATOM 1293 C CA . ARG A 1 164 ? -6.949 -10.604 21.864 1.00 87.31 164 ARG A CA 1
ATOM 1294 C C . ARG A 1 164 ? -5.683 -10.177 21.112 1.00 87.31 164 ARG A C 1
ATOM 1296 O O . ARG A 1 164 ? -4.701 -9.853 21.770 1.00 87.31 164 ARG A O 1
ATOM 1303 N N . ASP A 1 165 ? -5.734 -10.126 19.782 1.00 87.38 165 ASP A N 1
ATOM 1304 C CA . ASP A 1 165 ? -4.552 -9.935 18.929 1.00 87.38 165 ASP A CA 1
ATOM 1305 C C . ASP A 1 165 ? -4.463 -8.524 18.314 1.00 87.38 165 ASP A C 1
ATOM 1307 O O . ASP A 1 165 ? -3.412 -8.099 17.835 1.00 87.38 165 ASP A O 1
ATOM 1311 N N . GLY A 1 166 ? -5.539 -7.739 18.392 1.00 89.81 166 GLY A N 1
ATOM 1312 C CA . GLY A 1 166 ? -5.524 -6.332 18.001 1.00 89.81 166 GLY A CA 1
ATOM 1313 C C . GLY A 1 166 ? -6.818 -5.593 18.317 1.00 89.81 166 GLY A C 1
ATOM 1314 O O . GLY A 1 166 ? -7.731 -6.115 18.961 1.00 89.81 166 GLY A O 1
ATOM 1315 N N . ALA A 1 167 ? -6.925 -4.372 17.811 1.00 89.69 167 ALA A N 1
ATOM 1316 C CA . ALA A 1 167 ? -8.149 -3.589 17.813 1.00 89.69 167 ALA A CA 1
ATOM 1317 C C . ALA A 1 167 ? -8.532 -3.192 16.387 1.00 89.69 167 ALA A C 1
ATOM 1319 O O . ALA A 1 167 ? -7.687 -2.814 15.576 1.00 89.69 167 ALA A O 1
ATOM 1320 N N . VAL A 1 168 ? -9.827 -3.238 16.099 1.00 88.94 168 VAL A N 1
ATOM 1321 C CA . VAL A 1 168 ? -10.403 -2.692 14.874 1.00 88.94 168 VAL A CA 1
ATOM 1322 C C . VAL A 1 168 ? -11.081 -1.375 15.214 1.00 88.94 168 VAL A C 1
ATOM 1324 O O . VAL A 1 168 ? -12.016 -1.344 16.015 1.00 88.94 168 VAL A O 1
ATOM 1327 N N . ILE A 1 169 ? -10.609 -0.290 14.606 1.00 87.62 169 ILE A N 1
ATOM 1328 C CA . ILE A 1 169 ? -11.106 1.070 14.806 1.00 87.62 169 ILE A CA 1
ATOM 1329 C C . ILE A 1 169 ? -11.643 1.557 13.467 1.00 87.62 169 ILE A C 1
ATOM 1331 O O . ILE A 1 169 ? -10.887 1.803 12.532 1.00 87.62 169 ILE A O 1
ATOM 1335 N N . ASN A 1 170 ? -12.966 1.672 13.365 1.00 82.31 170 ASN A N 1
ATOM 1336 C CA . ASN A 1 170 ? -13.648 2.178 12.173 1.00 82.31 170 ASN A CA 1
ATOM 1337 C C . ASN A 1 170 ? -13.217 1.505 10.846 1.00 82.31 170 ASN A C 1
ATOM 1339 O O . ASN A 1 170 ? -13.104 2.147 9.804 1.00 82.31 170 ASN A O 1
ATOM 1343 N N . GLY A 1 171 ? -12.951 0.196 10.895 1.00 79.12 171 GLY A N 1
ATOM 1344 C CA . GLY A 1 171 ? -12.524 -0.598 9.738 1.00 79.12 171 GLY A CA 1
ATOM 1345 C C . GLY A 1 171 ? -11.016 -0.626 9.474 1.00 79.12 171 GLY A C 1
ATOM 1346 O O . GLY A 1 171 ? -10.588 -1.394 8.608 1.00 79.12 171 GLY A O 1
ATOM 1347 N N . ASP A 1 172 ? -10.217 0.140 10.221 1.00 83.12 172 ASP A N 1
ATOM 1348 C CA . ASP A 1 172 ? -8.763 -0.015 10.248 1.00 83.12 172 ASP A CA 1
ATOM 1349 C C . ASP A 1 172 ? -8.328 -0.924 11.402 1.00 83.12 172 ASP A C 1
ATOM 1351 O O . ASP A 1 172 ? -9.006 -1.019 12.425 1.00 83.12 172 ASP A O 1
ATOM 1355 N N . VAL A 1 173 ? -7.213 -1.625 11.217 1.00 86.44 173 VAL A N 1
ATOM 1356 C CA . VAL A 1 173 ? -6.730 -2.652 12.143 1.00 86.44 173 VAL A CA 1
ATOM 1357 C C . VAL A 1 173 ? -5.402 -2.223 12.744 1.00 86.44 173 VAL A C 1
ATOM 1359 O O . VAL A 1 173 ? -4.415 -2.011 12.030 1.00 86.44 173 VAL A O 1
ATOM 1362 N N . VAL A 1 174 ? -5.386 -2.163 14.071 1.00 87.50 174 VAL A N 1
ATOM 1363 C CA . VAL A 1 174 ? -4.208 -1.930 14.899 1.00 87.50 174 VAL A CA 1
ATOM 1364 C C . VAL A 1 174 ? -3.846 -3.250 15.567 1.00 87.50 174 VAL A C 1
ATOM 1366 O O . VAL A 1 174 ? -4.565 -3.722 16.446 1.00 87.50 174 VAL A O 1
ATOM 1369 N N . CYS A 1 175 ? -2.750 -3.867 15.135 1.00 86.12 175 CYS A N 1
ATOM 1370 C CA . CYS A 1 175 ? -2.218 -5.054 15.797 1.00 86.12 175 CYS A CA 1
ATOM 1371 C C . CYS A 1 175 ? -1.617 -4.644 17.144 1.00 86.12 175 CYS A C 1
ATOM 1373 O O . CYS A 1 175 ? -0.948 -3.607 17.236 1.00 86.12 175 CYS A O 1
ATOM 1375 N N . TRP A 1 176 ? -1.817 -5.452 18.185 1.00 85.94 176 TRP A N 1
ATOM 1376 C CA . TRP A 1 176 ? -0.984 -5.3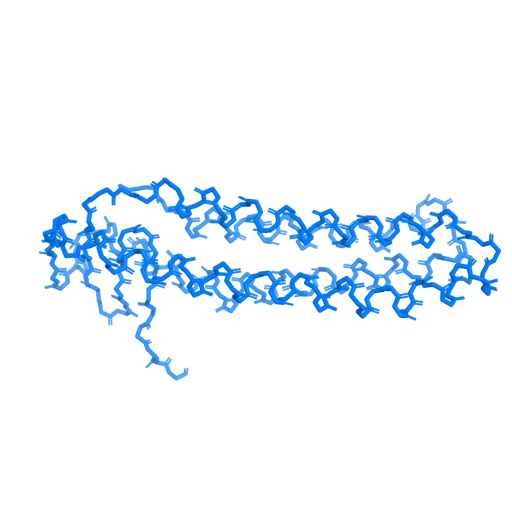13 19.374 1.00 85.94 176 TRP A CA 1
ATOM 1377 C C . TRP A 1 176 ? 0.429 -5.693 18.960 1.00 85.94 176 TRP A C 1
ATOM 1379 O O . TRP A 1 176 ? 0.622 -6.756 18.383 1.00 85.94 176 TRP A O 1
ATOM 1389 N N . SER A 1 177 ? 1.401 -4.811 19.190 1.00 66.88 177 SER A N 1
ATOM 1390 C CA . SER A 1 177 ? 2.802 -5.128 18.925 1.00 66.88 177 SER A CA 1
ATOM 1391 C C . SER A 1 177 ? 3.167 -6.395 19.697 1.00 66.88 177 SER A C 1
ATOM 1393 O O . SER A 1 177 ? 3.350 -6.361 20.912 1.00 66.88 177 SER A O 1
ATOM 1395 N N . ASN A 1 178 ? 3.210 -7.519 18.993 1.00 49.06 178 ASN A N 1
ATOM 1396 C CA . ASN A 1 178 ? 3.633 -8.799 19.518 1.00 49.06 178 ASN A CA 1
ATOM 1397 C C . ASN A 1 178 ? 4.698 -9.336 18.568 1.00 49.06 178 ASN A C 1
ATOM 1399 O O . ASN A 1 178 ? 4.387 -10.076 17.647 1.00 49.06 178 ASN A O 1
ATOM 1403 N N . LYS A 1 179 ? 5.933 -8.909 18.859 1.00 43.38 179 LYS A N 1
ATOM 1404 C CA . LYS A 1 179 ? 7.225 -9.529 18.522 1.00 43.38 179 LYS A CA 1
ATOM 1405 C C . LYS A 1 179 ? 7.470 -9.923 17.066 1.00 43.38 179 LYS A C 1
ATOM 1407 O O . LYS A 1 179 ? 6.956 -10.969 16.623 1.00 43.38 179 LYS A O 1
#